Protein AF-A0AA36FQ48-F1 (afdb_monomer_lite)

InterPro domains:
  IPR000742 EGF-like domain [PF00008] (4-35)
  IPR000742 EGF-like domain [PS00022] (26-37)
  IPR000742 EGF-like domain [PS01186] (26-37)
  IPR000742 EGF-like domain [PS50026] (1-38)
  IPR000742 EGF-like domain [SM00181] (3-38)

Structure (mmCIF, N/CA/C/O backbone):
data_AF-A0AA36FQ48-F1
#
_entry.id   AF-A0AA36FQ48-F1
#
loop_
_atom_site.group_PDB
_atom_site.id
_atom_site.type_symbol
_atom_site.label_atom_id
_atom_site.label_alt_id
_atom_site.label_comp_id
_atom_site.label_asym_id
_atom_site.label_entity_id
_atom_site.label_seq_id
_atom_site.pdbx_PDB_ins_code
_atom_site.Cartn_x
_atom_site.Cartn_y
_atom_site.Cartn_z
_atom_site.occupancy
_atom_site.B_iso_or_equiv
_atom_site.auth_seq_id
_atom_site.auth_comp_id
_atom_site.auth_asym_id
_atom_site.auth_atom_id
_atom_site.pdbx_PDB_model_num
ATOM 1 N N . MET A 1 1 ? 22.011 1.340 -26.556 1.00 50.28 1 MET A N 1
ATOM 2 C CA . MET A 1 1 ? 20.603 0.898 -26.658 1.00 50.28 1 MET A CA 1
ATOM 3 C C . MET A 1 1 ? 20.490 -0.596 -26.313 1.00 50.28 1 MET A C 1
ATOM 5 O O . MET A 1 1 ? 19.974 -1.367 -27.104 1.00 50.28 1 MET A O 1
ATOM 9 N N . GLU A 1 2 ? 21.010 -1.032 -25.161 1.00 58.72 2 GLU A N 1
ATOM 10 C CA . GLU A 1 2 ? 20.948 -2.447 -24.724 1.00 58.72 2 GLU A CA 1
ATOM 11 C C . GLU A 1 2 ? 20.114 -2.615 -23.437 1.00 58.72 2 GLU A C 1
ATOM 13 O O . GLU A 1 2 ? 19.694 -3.726 -23.137 1.00 58.72 2 GLU A O 1
ATOM 18 N N . LEU A 1 3 ? 19.797 -1.524 -22.715 1.00 64.25 3 LEU A N 1
ATOM 19 C CA . LEU A 1 3 ? 19.108 -1.591 -21.417 1.00 64.25 3 LEU A CA 1
ATOM 20 C C . LEU A 1 3 ? 17.711 -2.231 -21.486 1.00 64.25 3 LEU A C 1
ATOM 22 O O . LEU A 1 3 ? 17.387 -3.014 -20.611 1.00 64.25 3 LEU A O 1
ATOM 26 N N . CYS A 1 4 ? 16.906 -1.958 -22.521 1.00 74.31 4 CYS A N 1
ATOM 27 C CA . CYS A 1 4 ? 15.599 -2.616 -22.694 1.00 74.31 4 CYS A CA 1
ATOM 28 C C . CYS A 1 4 ? 15.656 -3.902 -23.535 1.00 74.31 4 CYS A C 1
ATOM 30 O O . CYS A 1 4 ? 14.629 -4.541 -23.752 1.00 74.31 4 CYS A O 1
ATOM 32 N N . LYS A 1 5 ? 16.834 -4.285 -24.045 1.00 67.88 5 LYS A N 1
ATOM 33 C CA . LYS A 1 5 ? 17.005 -5.529 -24.814 1.00 67.88 5 LYS A CA 1
ATOM 34 C C . LYS A 1 5 ? 17.029 -6.745 -23.886 1.00 67.88 5 LYS A C 1
ATOM 36 O O . LYS A 1 5 ? 16.565 -7.818 -24.259 1.00 67.88 5 LYS A O 1
ATOM 41 N N . VAL A 1 6 ? 17.521 -6.543 -22.663 1.00 70.19 6 VAL A N 1
ATOM 42 C CA . VAL A 1 6 ? 17.319 -7.429 -21.517 1.00 70.19 6 VAL A CA 1
ATOM 43 C C . VAL A 1 6 ? 16.182 -6.809 -20.711 1.00 70.19 6 VAL A C 1
ATOM 45 O O . VAL A 1 6 ? 16.391 -5.823 -20.020 1.00 70.19 6 VAL A O 1
ATOM 48 N N . ASN A 1 7 ? 14.950 -7.290 -20.873 1.00 66.62 7 ASN A N 1
ATOM 49 C CA . ASN A 1 7 ? 13.801 -6.704 -20.181 1.00 66.62 7 ASN A CA 1
ATOM 50 C C . ASN A 1 7 ? 13.894 -6.947 -18.661 1.00 66.62 7 ASN A C 1
ATOM 52 O O . ASN A 1 7 ? 13.419 -7.971 -18.176 1.00 66.62 7 ASN A O 1
ATOM 56 N N . SER A 1 8 ? 14.510 -6.019 -17.927 1.00 81.75 8 SER A N 1
ATOM 57 C CA . SER A 1 8 ? 14.694 -6.110 -16.470 1.00 81.75 8 SER A CA 1
ATOM 58 C C . SER A 1 8 ? 13.449 -5.734 -15.664 1.00 81.75 8 SER A C 1
ATOM 60 O O . SER A 1 8 ? 13.439 -5.927 -14.456 1.00 81.75 8 SER A O 1
ATOM 62 N N . CYS A 1 9 ? 12.401 -5.198 -16.296 1.00 89.50 9 CYS A N 1
ATOM 63 C CA . CYS A 1 9 ? 11.175 -4.835 -15.592 1.00 89.50 9 CYS A CA 1
ATOM 64 C C . CYS A 1 9 ? 10.379 -6.095 -15.201 1.00 89.50 9 CYS A C 1
ATOM 66 O O . CYS A 1 9 ? 10.029 -6.921 -16.050 1.00 89.50 9 CYS A O 1
ATOM 68 N N . HIS A 1 10 ? 10.060 -6.221 -13.918 1.00 90.50 10 HIS A N 1
ATOM 69 C CA . HIS A 1 10 ? 9.272 -7.298 -13.332 1.00 90.50 10 HIS A CA 1
ATOM 70 C C . HIS A 1 10 ? 7.764 -7.013 -13.388 1.00 90.50 10 HIS A C 1
ATOM 72 O O . HIS A 1 10 ? 7.316 -5.936 -13.777 1.00 90.50 10 HIS A O 1
ATOM 78 N N . ASN A 1 11 ? 6.963 -8.025 -13.032 1.00 90.12 11 ASN A N 1
ATOM 79 C CA . ASN A 1 11 ? 5.514 -7.912 -12.819 1.00 90.12 11 ASN A CA 1
ATOM 80 C C . ASN A 1 11 ? 4.716 -7.307 -13.993 1.00 90.12 11 ASN A C 1
ATOM 82 O O . ASN A 1 11 ? 3.645 -6.737 -13.805 1.00 90.12 11 ASN A O 1
ATOM 86 N N . GLY A 1 12 ? 5.219 -7.465 -15.222 1.00 88.25 12 GLY A N 1
ATOM 87 C CA . GLY A 1 12 ? 4.583 -6.932 -16.429 1.00 88.25 12 GLY A CA 1
ATOM 88 C C . GLY A 1 12 ? 4.863 -5.449 -16.693 1.00 88.25 12 GLY A C 1
ATOM 89 O O . GLY A 1 12 ? 4.141 -4.840 -17.479 1.00 88.25 12 GLY A O 1
ATOM 90 N N . GLY A 1 13 ? 5.885 -4.868 -16.055 1.00 89.75 13 GLY A N 1
ATOM 91 C CA . GLY A 1 13 ? 6.359 -3.516 -16.344 1.00 89.75 13 GLY A CA 1
ATOM 92 C C . GLY A 1 13 ? 6.906 -3.361 -17.766 1.00 89.75 13 GLY A C 1
ATOM 93 O O . GLY A 1 13 ? 7.433 -4.305 -18.360 1.00 89.75 13 GLY A O 1
ATOM 94 N N . VAL A 1 14 ? 6.778 -2.152 -18.317 1.00 89.75 14 VAL A N 1
ATOM 95 C CA . VAL A 1 14 ? 7.211 -1.820 -19.685 1.00 89.75 14 VAL A CA 1
ATOM 96 C C . VAL A 1 14 ? 8.499 -1.007 -19.637 1.00 89.75 14 VAL A C 1
ATOM 98 O O . VAL A 1 14 ? 8.515 0.089 -19.082 1.00 89.75 14 VAL A O 1
ATOM 101 N N . CYS A 1 15 ? 9.570 -1.517 -20.246 1.00 88.38 15 CYS A N 1
ATOM 102 C CA . CYS A 1 15 ? 10.837 -0.794 -20.346 1.00 88.38 15 CYS A CA 1
ATOM 103 C C . CYS A 1 15 ? 10.777 0.297 -21.426 1.00 88.38 15 CYS A C 1
ATOM 105 O O . CYS A 1 15 ? 10.446 0.017 -22.581 1.00 88.38 15 CYS A O 1
ATOM 107 N N . VAL A 1 16 ? 11.149 1.528 -21.068 1.00 86.81 16 VAL A N 1
ATOM 108 C CA . VAL A 1 16 ? 11.259 2.674 -21.984 1.00 86.81 16 VAL A CA 1
ATOM 109 C C . VAL A 1 16 ? 12.667 3.255 -21.939 1.00 86.81 16 VAL A C 1
ATOM 111 O O . VAL A 1 16 ? 13.172 3.626 -20.882 1.00 86.81 16 VAL A O 1
ATOM 114 N N . SER A 1 17 ? 13.305 3.359 -23.106 1.00 80.06 17 SER A N 1
ATOM 115 C CA . SER A 1 17 ? 14.613 3.999 -23.265 1.00 80.06 17 SER A CA 1
ATOM 116 C C . SER A 1 17 ? 14.460 5.502 -23.504 1.00 80.06 17 SER A C 1
ATOM 118 O O . SER A 1 17 ? 13.830 5.906 -24.484 1.00 80.06 17 SER A O 1
ATOM 120 N N . MET A 1 18 ? 15.080 6.325 -22.662 1.00 71.38 18 MET A N 1
ATOM 121 C CA . MET A 1 18 ? 15.150 7.778 -22.821 1.00 71.38 18 MET A CA 1
ATOM 122 C C . MET A 1 18 ? 16.419 8.134 -23.610 1.00 71.38 18 MET A C 1
ATOM 124 O O . MET A 1 18 ? 17.545 7.949 -23.147 1.00 71.38 18 MET A O 1
ATOM 128 N N . ALA A 1 19 ? 16.243 8.607 -24.844 1.00 64.81 19 ALA A N 1
ATOM 129 C CA . ALA A 1 19 ? 17.324 9.170 -25.655 1.0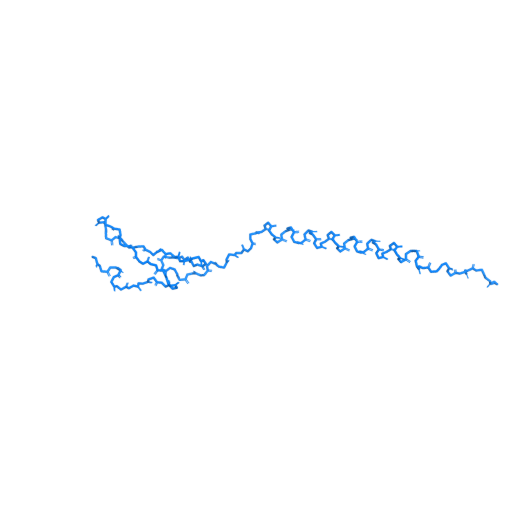0 64.81 19 ALA A CA 1
ATOM 130 C C . ALA A 1 19 ? 17.493 10.672 -25.337 1.00 64.81 19 ALA A C 1
ATOM 132 O O . ALA A 1 19 ? 16.478 11.323 -25.081 1.00 64.81 19 ALA A O 1
ATOM 133 N N . PRO A 1 20 ? 18.715 11.248 -25.381 1.00 58.12 20 PRO A N 1
ATOM 134 C CA . PRO A 1 20 ? 19.973 10.691 -25.894 1.00 58.12 20 PRO A CA 1
ATOM 135 C C . PRO A 1 20 ? 20.924 10.130 -24.819 1.00 58.12 20 PRO A C 1
ATOM 137 O O . PRO A 1 20 ? 21.925 9.510 -25.172 1.00 58.12 20 PRO A 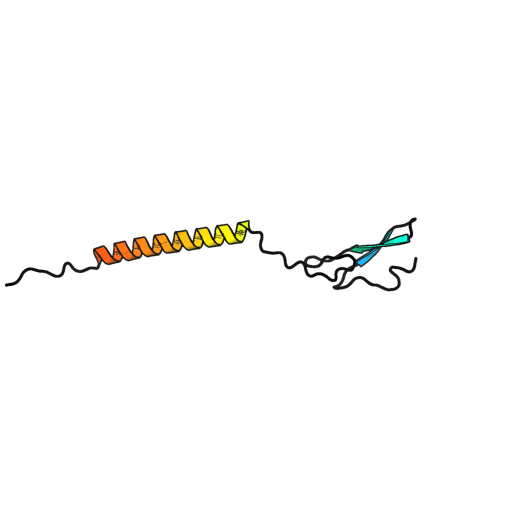O 1
ATOM 140 N N . ASP A 1 21 ? 20.602 10.287 -23.534 1.00 63.19 21 ASP A N 1
ATOM 141 C CA . ASP A 1 21 ? 21.524 10.020 -22.415 1.00 63.19 21 ASP A CA 1
ATOM 142 C C . ASP A 1 21 ? 21.675 8.527 -22.063 1.00 63.19 21 ASP A C 1
ATOM 144 O O . ASP A 1 21 ? 22.456 8.153 -21.192 1.00 63.19 21 ASP A O 1
ATOM 148 N N . GLY A 1 22 ? 20.946 7.646 -22.756 1.00 63.47 22 GLY A N 1
ATOM 149 C CA . GLY A 1 22 ? 21.084 6.194 -22.618 1.00 63.47 22 GLY A CA 1
ATOM 150 C C . GLY A 1 22 ? 20.431 5.611 -21.365 1.00 63.47 22 GLY A C 1
ATOM 151 O O . GLY A 1 22 ? 20.624 4.427 -21.087 1.00 63.47 22 GLY A O 1
ATOM 152 N N . ASN A 1 23 ? 19.645 6.409 -20.642 1.00 68.44 23 ASN A N 1
ATOM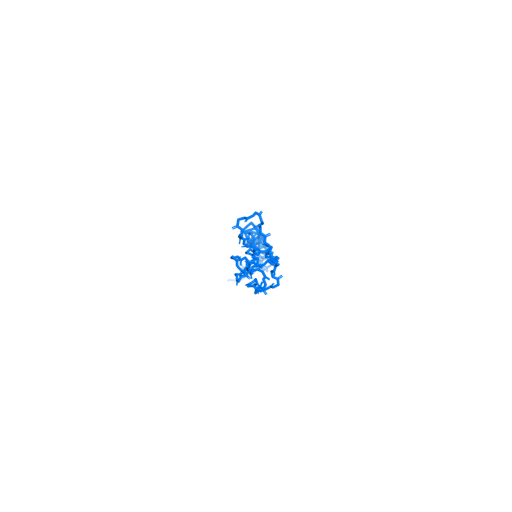 153 C CA . ASN A 1 23 ? 18.927 5.955 -19.460 1.00 68.44 23 ASN A CA 1
ATOM 154 C C . ASN A 1 23 ? 17.692 5.129 -19.859 1.00 68.44 23 ASN A C 1
ATOM 156 O O . ASN A 1 23 ? 17.059 5.396 -20.885 1.00 68.44 23 ASN A O 1
ATOM 160 N N . ALA A 1 24 ? 17.339 4.122 -19.062 1.00 77.62 24 ALA A N 1
ATOM 161 C CA . ALA A 1 24 ? 16.100 3.365 -19.229 1.00 77.62 24 ALA A CA 1
ATOM 162 C C . ALA A 1 24 ? 15.301 3.376 -17.929 1.00 77.62 24 ALA A C 1
ATOM 164 O O . ALA A 1 24 ? 15.874 3.375 -16.843 1.00 77.62 24 ALA A O 1
ATOM 165 N N . THR A 1 25 ? 13.980 3.387 -18.057 1.00 85.75 25 THR A N 1
ATOM 166 C CA . THR A 1 25 ? 13.051 3.413 -16.925 1.00 85.75 25 THR A CA 1
ATOM 167 C C . THR A 1 25 ? 11.959 2.373 -17.144 1.00 85.75 25 THR A C 1
ATOM 169 O O . THR A 1 25 ? 11.581 2.099 -18.286 1.00 85.75 25 THR A O 1
ATOM 172 N N . CYS A 1 26 ? 11.451 1.787 -16.062 1.00 89.75 26 CYS A N 1
ATOM 173 C CA . CYS A 1 26 ? 10.315 0.874 -16.100 1.00 89.75 26 CYS A CA 1
ATOM 174 C C . CYS A 1 26 ? 9.010 1.623 -15.800 1.00 89.75 26 CYS A C 1
ATOM 176 O O . CYS A 1 26 ? 8.908 2.361 -14.825 1.00 89.75 26 CYS A O 1
ATOM 178 N N . ILE A 1 27 ? 7.992 1.426 -16.639 1.00 90.88 27 ILE A N 1
ATOM 179 C CA . ILE A 1 27 ? 6.618 1.852 -16.356 1.00 90.88 27 ILE A CA 1
ATOM 180 C C . ILE A 1 27 ? 5.913 0.701 -15.642 1.00 90.88 27 ILE A C 1
ATOM 182 O O . ILE A 1 27 ? 5.669 -0.343 -16.254 1.00 90.88 27 ILE A O 1
ATOM 186 N N . CYS A 1 28 ? 5.572 0.900 -14.369 1.00 92.06 28 CYS A N 1
ATOM 187 C CA . CYS A 1 28 ? 4.973 -0.137 -13.536 1.00 92.06 28 CYS A CA 1
ATOM 188 C C . CYS A 1 28 ? 3.437 -0.172 -13.621 1.00 92.06 28 CYS A C 1
ATOM 190 O O . CYS A 1 28 ? 2.788 0.879 -13.666 1.00 92.06 28 CYS A O 1
ATOM 192 N N . PRO A 1 29 ? 2.826 -1.373 -13.642 1.00 91.19 29 PRO A N 1
ATOM 193 C CA . PRO A 1 29 ? 1.378 -1.522 -13.583 1.00 91.19 29 PRO A CA 1
ATOM 194 C C . PRO A 1 29 ? 0.827 -1.198 -12.187 1.00 91.19 29 PRO A C 1
ATOM 196 O O . PRO A 1 29 ? 1.542 -1.200 -11.188 1.00 91.19 29 PRO A O 1
ATOM 199 N N . ASN A 1 30 ? -0.485 -0.945 -12.108 1.00 88.31 30 ASN A N 1
ATOM 200 C CA . ASN A 1 30 ? -1.152 -0.651 -10.838 1.00 88.31 30 ASN A CA 1
ATOM 201 C C . ASN A 1 30 ? -0.887 -1.747 -9.797 1.00 88.31 30 ASN A C 1
ATOM 203 O O . ASN A 1 30 ? -1.177 -2.918 -10.038 1.00 88.31 30 ASN A O 1
ATOM 207 N N . GLY A 1 31 ? -0.429 -1.334 -8.615 1.00 87.19 31 GLY A N 1
ATOM 208 C CA . GLY A 1 31 ? -0.110 -2.245 -7.517 1.00 87.19 31 GLY A CA 1
ATOM 209 C C . GLY A 1 31 ? 1.345 -2.704 -7.492 1.00 87.19 31 GLY A C 1
ATOM 210 O O . GLY A 1 31 ? 1.685 -3.489 -6.615 1.00 87.19 31 GLY A O 1
ATOM 211 N N . PHE A 1 32 ? 2.192 -2.200 -8.393 1.00 91.56 32 PHE A N 1
ATOM 212 C CA . PHE A 1 32 ? 3.630 -2.438 -8.384 1.00 91.56 32 PHE A CA 1
ATOM 213 C C . PHE A 1 32 ? 4.410 -1.126 -8.448 1.00 91.56 32 PHE A C 1
ATOM 215 O O . PHE A 1 32 ? 3.934 -0.152 -9.032 1.00 91.56 32 PHE A O 1
ATOM 222 N N . ASP A 1 33 ? 5.582 -1.113 -7.831 1.00 88.56 33 ASP A N 1
ATOM 223 C CA . ASP A 1 33 ? 6.470 0.045 -7.714 1.00 88.56 33 ASP A CA 1
ATOM 224 C C . ASP A 1 33 ? 7.940 -0.420 -7.664 1.00 88.56 33 ASP A C 1
ATOM 226 O O . ASP A 1 33 ? 8.214 -1.624 -7.712 1.00 88.56 33 ASP A O 1
ATOM 230 N N . GLY A 1 34 ? 8.876 0.521 -7.583 1.00 87.69 34 GLY A N 1
ATOM 231 C CA . GLY A 1 34 ? 10.319 0.266 -7.608 1.00 87.69 34 GLY A CA 1
ATOM 232 C C . GLY A 1 34 ? 10.938 0.475 -8.991 1.00 87.69 34 GLY A C 1
ATOM 233 O O . GLY A 1 34 ? 10.237 0.543 -10.005 1.00 87.69 34 GLY A O 1
ATOM 234 N N . 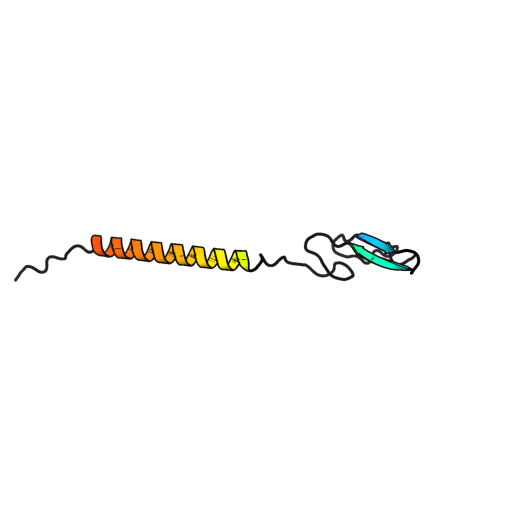ASP A 1 35 ? 12.269 0.571 -9.040 1.00 87.75 35 ASP A N 1
ATOM 235 C CA . ASP A 1 35 ? 13.020 0.889 -10.266 1.00 87.75 35 ASP A CA 1
ATOM 236 C C . ASP A 1 35 ? 12.789 -0.144 -11.383 1.00 87.75 35 ASP A C 1
ATOM 238 O O . ASP A 1 35 ? 12.830 0.190 -12.572 1.00 87.75 35 ASP A O 1
ATOM 242 N N . PHE A 1 36 ? 12.493 -1.389 -10.999 1.00 89.75 36 PHE A N 1
ATOM 243 C CA . PHE A 1 36 ? 12.194 -2.499 -11.893 1.00 89.75 36 PHE A CA 1
ATOM 244 C C . PHE A 1 36 ? 10.806 -3.099 -11.650 1.00 89.75 36 PHE A C 1
ATOM 246 O O . PHE A 1 36 ? 10.540 -4.208 -12.111 1.00 89.75 36 PHE A O 1
ATOM 253 N N . CYS A 1 37 ? 9.892 -2.382 -10.993 1.00 92.00 37 CYS A N 1
ATOM 254 C CA . CYS A 1 37 ? 8.551 -2.869 -10.657 1.00 92.00 37 CYS A CA 1
ATOM 255 C C . CYS A 1 37 ? 8.550 -4.142 -9.790 1.00 92.00 37 CYS A C 1
ATOM 257 O O . CYS A 1 37 ? 7.671 -4.995 -9.934 1.00 92.00 37 CYS A O 1
ATOM 259 N N . GLU A 1 38 ? 9.559 -4.320 -8.941 1.00 91.38 38 GLU A N 1
ATOM 260 C CA . GLU A 1 38 ? 9.737 -5.469 -8.053 1.00 91.38 38 GLU A CA 1
ATOM 261 C C . GLU A 1 38 ? 8.920 -5.370 -6.757 1.00 91.38 38 GLU A C 1
ATOM 263 O O . GLU A 1 38 ? 8.618 -6.395 -6.138 1.00 91.38 38 GLU A O 1
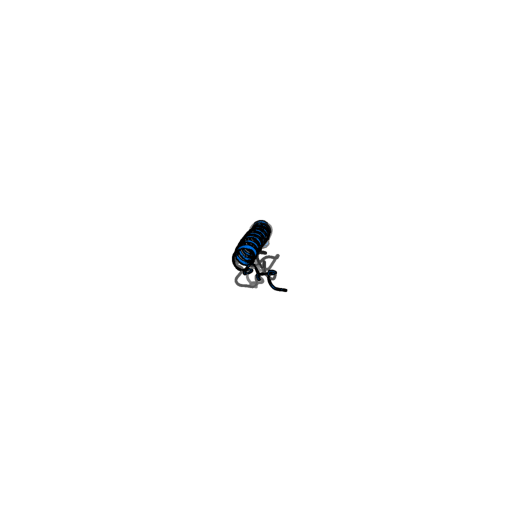ATOM 268 N N . GLU A 1 39 ? 8.528 -4.160 -6.358 1.00 91.00 39 GLU A N 1
ATOM 269 C CA . GLU A 1 39 ? 7.772 -3.914 -5.135 1.00 91.00 39 GLU A CA 1
ATOM 270 C C . GLU A 1 39 ? 6.272 -4.029 -5.398 1.00 91.00 39 GLU A C 1
ATOM 272 O O . GLU A 1 39 ? 5.769 -3.571 -6.419 1.00 91.00 39 GLU A O 1
ATOM 277 N N . VAL A 1 40 ? 5.521 -4.617 -4.464 1.00 87.62 40 VAL A N 1
ATOM 278 C CA . VAL A 1 40 ? 4.054 -4.677 -4.538 1.00 87.62 40 VAL A CA 1
ATOM 279 C C . VAL A 1 40 ? 3.482 -3.536 -3.708 1.00 87.62 40 VAL A C 1
ATOM 281 O O . VAL A 1 40 ? 3.424 -3.623 -2.477 1.00 87.62 40 VAL A O 1
ATOM 284 N N . TYR A 1 41 ? 2.995 -2.486 -4.370 1.00 79.69 41 TYR A N 1
ATOM 285 C CA . TYR A 1 41 ? 2.190 -1.455 -3.726 1.00 79.69 41 TYR A CA 1
ATOM 286 C C . TYR A 1 41 ? 0.814 -2.033 -3.383 1.00 79.69 41 TYR A C 1
ATOM 288 O O . TYR A 1 41 ? -0.190 -1.840 -4.076 1.00 79.69 41 TYR A O 1
ATOM 296 N N . SER A 1 42 ? 0.762 -2.763 -2.272 1.00 70.69 42 SER A N 1
ATOM 297 C CA . SER A 1 42 ? -0.488 -3.114 -1.614 1.00 70.69 42 SER A CA 1
ATOM 298 C C . SER A 1 42 ? -1.104 -1.807 -1.150 1.00 70.69 42 SER A C 1
ATOM 300 O O . SER A 1 42 ? -0.750 -1.345 -0.072 1.00 70.69 42 SER A O 1
ATOM 302 N N . ARG A 1 43 ? -1.957 -1.176 -1.974 1.00 66.12 43 ARG A N 1
ATOM 303 C CA . ARG A 1 43 ? -2.658 0.067 -1.621 1.00 66.12 43 ARG A CA 1
ATOM 304 C C . ARG A 1 43 ? -3.247 -0.119 -0.223 1.00 66.12 43 ARG A C 1
ATOM 306 O O . ARG A 1 43 ? -4.249 -0.832 -0.107 1.00 66.12 43 ARG A O 1
ATOM 313 N N . PRO A 1 44 ? -2.671 0.483 0.836 1.00 62.97 44 PRO A N 1
ATOM 314 C CA . PRO A 1 44 ? -3.344 0.463 2.111 1.00 62.97 44 PRO A CA 1
ATOM 315 C C . PRO A 1 44 ? -4.614 1.259 1.856 1.00 62.97 44 PRO A C 1
ATOM 317 O O . PRO A 1 44 ? -4.553 2.385 1.357 1.00 62.97 44 PRO A O 1
ATOM 320 N N . VAL A 1 45 ? -5.771 0.638 2.081 1.00 62.50 45 VAL A N 1
ATOM 321 C CA . VAL A 1 45 ? -7.065 1.318 2.025 1.00 62.50 45 VAL A CA 1
ATOM 322 C C . VAL A 1 45 ? -6.894 2.590 2.849 1.00 62.50 45 VAL A C 1
ATOM 324 O O . VAL A 1 45 ? -6.684 2.500 4.059 1.00 62.50 45 VAL A O 1
ATOM 327 N N . GLY A 1 46 ? -6.825 3.745 2.173 1.00 62.38 46 GLY A N 1
ATOM 328 C CA . GLY A 1 46 ? -6.300 4.974 2.765 1.00 62.38 46 GLY A CA 1
ATOM 329 C C . GLY A 1 46 ? -6.972 5.231 4.107 1.00 62.38 46 GLY A C 1
ATOM 330 O O . GLY A 1 46 ? -8.185 5.060 4.212 1.00 62.38 46 GLY A O 1
ATOM 331 N N . HIS A 1 47 ? -6.189 5.599 5.125 1.00 58.00 47 HIS A N 1
ATOM 332 C CA . HIS A 1 47 ? -6.569 5.698 6.546 1.00 58.00 47 HIS A CA 1
ATOM 333 C C . HIS A 1 47 ? -7.941 6.344 6.847 1.00 58.00 47 HIS A C 1
ATOM 335 O O . HIS A 1 47 ? -8.531 6.084 7.894 1.00 58.00 47 HIS A O 1
ATOM 341 N N . ILE A 1 48 ? -8.481 7.135 5.920 1.00 67.44 48 ILE A N 1
ATOM 342 C CA . ILE A 1 48 ? -9.820 7.731 5.955 1.00 67.44 48 ILE A CA 1
ATOM 343 C C . ILE A 1 48 ? -10.927 6.657 5.944 1.00 67.44 48 ILE A C 1
ATOM 345 O O . ILE A 1 48 ? -11.887 6.760 6.702 1.00 67.44 48 ILE A O 1
ATOM 349 N N . GLY A 1 49 ? -10.785 5.595 5.145 1.00 70.06 49 GLY A N 1
ATOM 350 C CA . GLY A 1 49 ? -11.765 4.506 5.073 1.00 70.06 49 GLY A CA 1
ATOM 351 C C . GLY A 1 49 ? -11.818 3.691 6.364 1.00 70.06 49 GLY A C 1
ATOM 352 O O . GLY A 1 49 ? -12.897 3.440 6.892 1.00 70.06 49 GLY A O 1
ATOM 353 N N . GLY A 1 50 ? -10.655 3.348 6.922 1.00 77.81 50 GLY A N 1
ATOM 354 C CA . GLY A 1 50 ? -10.570 2.604 8.180 1.00 77.81 50 GLY A CA 1
ATOM 355 C C . GLY A 1 50 ? -11.158 3.375 9.362 1.00 77.81 50 GLY A C 1
ATOM 356 O O . GLY A 1 50 ? -11.952 2.824 10.120 1.00 77.81 50 GLY A O 1
ATOM 357 N N . LEU A 1 51 ? -10.834 4.666 9.490 1.00 84.69 51 LEU A N 1
ATOM 358 C CA . LEU A 1 51 ? -11.333 5.492 10.591 1.00 84.69 51 LEU A CA 1
ATOM 359 C C . LEU A 1 51 ? -12.851 5.701 10.499 1.00 84.69 51 LEU A C 1
ATOM 361 O O . LEU A 1 51 ? -13.542 5.558 11.505 1.00 84.69 51 LEU A O 1
ATOM 365 N N . LEU A 1 52 ? -13.390 5.945 9.299 1.00 86.19 52 LEU A N 1
ATOM 366 C CA . LEU A 1 52 ? -14.838 6.038 9.093 1.00 86.19 52 LEU A CA 1
ATOM 367 C C . LEU A 1 52 ? -15.554 4.715 9.396 1.00 86.19 52 LEU A C 1
ATOM 369 O O . LEU A 1 52 ? -16.586 4.733 10.061 1.00 86.19 52 LEU A O 1
ATOM 373 N N . ILE A 1 53 ? -15.002 3.570 8.979 1.00 85.62 53 ILE A N 1
ATOM 374 C CA . ILE A 1 53 ? -15.574 2.245 9.275 1.00 85.62 53 ILE A CA 1
ATOM 375 C C . ILE A 1 53 ? -15.598 1.985 10.786 1.00 85.62 53 ILE A C 1
ATOM 377 O O . ILE A 1 53 ? -16.620 1.548 11.314 1.00 85.62 53 ILE A O 1
ATOM 381 N N . VAL A 1 54 ? -14.507 2.288 11.494 1.00 88.94 54 VAL A N 1
ATOM 382 C CA . VAL A 1 54 ? -14.426 2.115 12.953 1.00 88.94 54 VAL A CA 1
ATOM 383 C C . VAL A 1 54 ? -15.426 3.026 13.664 1.00 88.94 54 VAL A C 1
ATOM 385 O O . VAL A 1 54 ? -16.157 2.560 14.535 1.00 88.94 54 VAL A O 1
ATOM 388 N N . VAL A 1 55 ? -15.518 4.300 13.268 1.00 92.38 55 VAL A N 1
ATOM 389 C C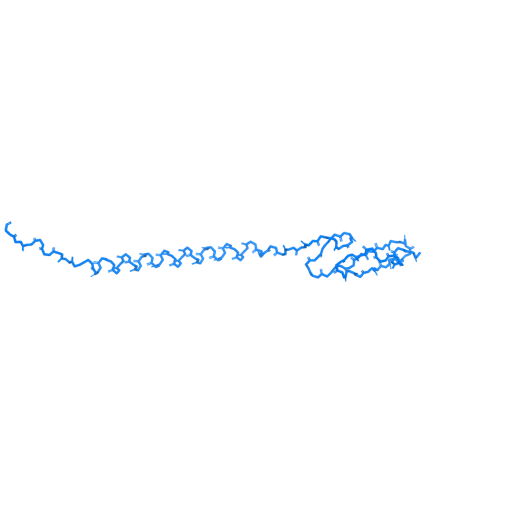A . VAL A 1 55 ? -16.489 5.244 13.842 1.00 92.38 55 VAL A CA 1
ATOM 390 C C . VAL A 1 55 ? -17.921 4.765 13.600 1.00 92.38 55 VAL A C 1
ATOM 392 O O . VAL A 1 55 ? -18.710 4.724 14.542 1.00 92.38 55 VAL A O 1
ATOM 395 N N . LEU A 1 56 ? -18.257 4.334 12.380 1.00 92.88 56 LEU A N 1
ATOM 396 C CA . LEU A 1 56 ? -19.583 3.796 12.060 1.00 92.88 56 LEU A CA 1
ATOM 397 C C . LEU A 1 56 ? -19.907 2.550 12.894 1.00 92.88 56 LEU A C 1
ATOM 399 O O . LEU A 1 56 ? -21.002 2.458 13.447 1.00 92.88 56 LEU A O 1
ATOM 403 N N . PHE A 1 57 ? -18.957 1.625 13.043 1.00 93.25 57 PHE A N 1
ATOM 404 C CA . PHE A 1 57 ? -19.142 0.423 13.856 1.00 93.25 57 PHE A CA 1
ATOM 405 C C . PHE A 1 57 ? -19.381 0.760 15.335 1.00 93.25 57 PHE A C 1
ATOM 407 O O . PHE A 1 57 ? -20.305 0.224 15.947 1.00 93.25 57 PHE A O 1
ATOM 414 N N . VAL A 1 58 ? -18.602 1.689 15.900 1.00 95.88 58 VAL A N 1
ATOM 415 C CA . VAL A 1 58 ? -18.769 2.150 17.288 1.00 95.88 58 VAL A CA 1
ATOM 416 C C . VAL A 1 58 ? -20.129 2.823 17.480 1.00 95.88 58 VAL A C 1
ATOM 418 O O . VAL A 1 58 ? -20.821 2.516 18.449 1.00 95.88 58 VAL A O 1
ATOM 421 N N . LEU A 1 59 ? -20.554 3.686 16.552 1.00 96.12 59 LEU A N 1
ATOM 422 C CA . LEU A 1 59 ? -21.865 4.340 16.612 1.00 96.12 59 LEU A CA 1
ATOM 423 C C . LEU A 1 59 ? -23.009 3.318 16.576 1.00 96.12 59 LEU A C 1
ATOM 425 O O . LEU A 1 59 ? -23.906 3.380 17.416 1.00 96.12 59 LEU A O 1
ATOM 429 N N . VAL A 1 60 ? -22.957 2.340 15.665 1.00 96.56 60 VAL A N 1
ATOM 430 C CA . VAL A 1 60 ? -23.960 1.264 15.575 1.00 96.56 60 VAL A CA 1
ATOM 431 C C . VAL A 1 60 ? -23.980 0.421 16.849 1.00 96.56 60 VAL A C 1
ATOM 433 O O . VAL A 1 60 ? -25.058 0.147 17.374 1.00 96.56 60 VAL A O 1
ATOM 436 N N . ALA A 1 61 ? -22.816 0.047 17.384 1.00 96.38 61 ALA A N 1
ATOM 437 C CA . ALA A 1 61 ? -22.721 -0.728 18.617 1.00 96.38 61 ALA A CA 1
ATOM 438 C C . ALA A 1 61 ? -23.292 0.037 19.820 1.00 96.38 61 ALA A C 1
ATOM 440 O O . ALA A 1 61 ? -24.054 -0.531 20.599 1.00 96.38 61 ALA A O 1
ATOM 441 N N . VAL A 1 62 ? -22.987 1.332 19.957 1.00 96.75 62 VAL A N 1
ATOM 442 C CA . VAL A 1 62 ? -23.545 2.174 21.028 1.00 96.75 62 VAL A CA 1
ATOM 443 C C . VAL A 1 62 ? -25.060 2.284 20.889 1.00 96.75 62 VAL A C 1
ATOM 445 O O . VAL A 1 62 ? -25.761 2.065 21.874 1.00 96.75 62 VAL A O 1
ATOM 448 N N . LEU A 1 63 ? -25.585 2.551 19.688 1.00 95.62 63 LEU A N 1
ATOM 449 C CA . LEU A 1 63 ? -27.031 2.594 19.447 1.00 95.62 63 LEU A CA 1
ATOM 450 C C . LEU A 1 63 ? -27.691 1.252 19.771 1.00 95.62 63 LEU A C 1
ATOM 452 O O . LEU A 1 63 ? -28.684 1.224 20.493 1.00 95.62 63 LEU A O 1
ATOM 456 N N . ALA A 1 64 ? -27.112 0.141 19.316 1.00 95.94 64 ALA A N 1
ATOM 457 C CA . ALA A 1 64 ? -27.602 -1.198 19.618 1.00 95.94 64 ALA A CA 1
ATOM 458 C C . ALA A 1 64 ? -27.599 -1.472 21.126 1.00 95.94 64 ALA A C 1
ATOM 460 O O . ALA A 1 64 ? -28.585 -1.979 21.648 1.00 95.94 64 ALA A O 1
ATOM 461 N N . VAL A 1 65 ? -26.543 -1.085 21.849 1.00 95.19 65 VAL A N 1
ATOM 462 C CA . VAL A 1 65 ? -26.461 -1.223 23.310 1.00 95.19 65 VAL A CA 1
ATOM 463 C C . VAL A 1 65 ? -27.488 -0.338 24.009 1.00 95.19 65 VAL A C 1
ATOM 465 O O . VAL A 1 65 ? -28.116 -0.796 24.959 1.00 95.19 65 VAL A O 1
ATOM 468 N N . MET A 1 66 ? -27.687 0.905 23.569 1.00 94.25 66 MET A N 1
ATOM 469 C CA . MET A 1 66 ? -28.683 1.806 24.156 1.00 94.25 66 MET A CA 1
ATOM 470 C C . MET A 1 66 ? -30.100 1.290 23.917 1.00 94.25 66 MET A C 1
ATOM 472 O O . MET A 1 66 ? -30.871 1.201 24.866 1.00 94.25 66 MET A O 1
ATOM 476 N N . LEU A 1 67 ? -30.419 0.857 22.696 1.00 92.19 67 LEU A N 1
ATOM 477 C CA . LEU A 1 67 ? -31.705 0.245 22.358 1.00 92.19 67 LEU A CA 1
ATOM 478 C C . LEU A 1 67 ? -31.911 -1.074 23.098 1.00 92.19 67 LEU A C 1
ATOM 480 O O . LEU A 1 67 ? -32.996 -1.326 23.610 1.00 92.19 67 LEU A O 1
ATOM 484 N N . TYR A 1 68 ? -30.870 -1.899 23.205 1.00 91.69 68 TYR A N 1
ATOM 485 C CA . TYR A 1 68 ? -30.905 -3.136 23.974 1.00 91.69 68 TYR A CA 1
ATOM 486 C C . TYR A 1 68 ? -31.146 -2.854 25.457 1.00 91.69 68 TYR A C 1
ATOM 488 O O . TYR A 1 68 ? -32.001 -3.489 26.063 1.00 91.69 68 TYR A O 1
ATOM 496 N N . ARG A 1 69 ? -30.448 -1.877 26.048 1.00 91.12 69 ARG A N 1
ATOM 497 C CA . ARG A 1 69 ? -30.644 -1.454 27.443 1.00 91.12 69 ARG A CA 1
ATOM 498 C C . ARG A 1 69 ? -32.036 -0.880 27.664 1.00 91.12 69 ARG A C 1
ATOM 500 O O . ARG A 1 69 ? -32.644 -1.187 28.681 1.00 91.12 69 ARG A O 1
ATOM 507 N N . GLU A 1 70 ? -32.547 -0.095 26.726 1.00 82.31 70 GLU A N 1
ATOM 508 C CA . GLU A 1 70 ? -33.880 0.502 26.810 1.00 82.31 70 GLU A CA 1
ATOM 509 C C . GLU A 1 70 ? -34.980 -0.557 26.694 1.00 82.31 70 GLU A C 1
ATOM 511 O O . GLU A 1 70 ? -35.907 -0.602 27.505 1.00 82.31 70 GLU A O 1
ATOM 516 N N . ARG A 1 71 ? -34.815 -1.508 25.766 1.00 79.25 71 ARG A N 1
ATOM 517 C CA . ARG A 1 71 ? -35.637 -2.720 25.699 1.00 79.25 71 ARG A CA 1
ATOM 518 C C . ARG A 1 71 ? -35.524 -3.527 26.985 1.00 79.25 71 ARG A C 1
ATOM 520 O O . ARG A 1 71 ? -36.527 -3.995 27.493 1.00 79.25 71 ARG A O 1
ATOM 527 N N . ARG A 1 72 ? -34.339 -3.645 27.580 1.00 76.94 72 ARG A N 1
ATOM 528 C CA . ARG A 1 72 ? -34.158 -4.382 28.836 1.00 76.94 72 ARG A CA 1
ATOM 529 C C . ARG A 1 72 ? -34.830 -3.696 30.025 1.00 76.94 72 ARG A C 1
ATOM 531 O O . ARG A 1 72 ? -35.339 -4.409 30.871 1.00 76.94 72 ARG A O 1
ATOM 538 N N . LYS A 1 73 ? -34.881 -2.360 30.079 1.00 72.06 73 LYS A N 1
ATOM 539 C CA . LYS A 1 73 ? -35.636 -1.613 31.106 1.00 72.06 73 LYS A CA 1
ATOM 540 C C . LYS A 1 73 ? -37.152 -1.756 30.942 1.00 72.06 73 LYS A C 1
ATOM 542 O O . LYS A 1 73 ? -37.867 -1.810 31.933 1.00 72.06 73 LYS A O 1
ATOM 547 N N . THR A 1 74 ? -37.641 -1.826 29.702 1.00 64.50 74 THR A N 1
ATOM 548 C CA . THR A 1 74 ? -39.069 -2.054 29.403 1.00 64.50 74 THR A CA 1
ATOM 549 C C . THR A 1 74 ? -39.480 -3.525 29.526 1.00 64.50 74 THR A C 1
ATOM 551 O O . THR A 1 74 ? -40.637 -3.808 29.816 1.00 64.50 74 THR A O 1
ATOM 554 N N . HIS A 1 75 ? -38.541 -4.459 29.348 1.00 57.53 75 HIS A N 1
ATOM 555 C CA . HIS A 1 75 ? -38.744 -5.905 29.469 1.00 57.53 75 HIS A CA 1
ATOM 556 C C . HIS A 1 75 ? -38.237 -6.511 30.783 1.00 57.53 75 HIS A C 1
ATOM 558 O O . HIS A 1 75 ? -38.395 -7.714 30.960 1.00 57.53 75 HIS A O 1
ATOM 564 N N . THR A 1 76 ? -37.647 -5.752 31.714 1.00 58.91 76 THR A N 1
ATOM 565 C CA . THR A 1 76 ? -37.623 -6.175 33.118 1.00 58.91 76 THR A CA 1
ATOM 566 C C . THR A 1 76 ? -39.075 -6.159 33.572 1.00 58.91 76 THR A C 1
ATOM 568 O O . THR A 1 76 ? -39.615 -5.060 33.729 1.00 58.91 76 THR A O 1
ATOM 571 N N . PRO A 1 77 ? -39.745 -7.319 33.740 1.00 52.16 77 PRO A N 1
ATOM 572 C CA . PRO A 1 77 ? -41.015 -7.309 34.434 1.00 52.16 77 PRO A CA 1
ATOM 573 C C . PRO A 1 77 ? -40.728 -6.651 35.779 1.00 52.16 77 PRO A C 1
ATOM 575 O O . PRO A 1 77 ? -39.747 -6.999 36.444 1.00 52.16 77 PRO A O 1
ATOM 578 N N . VAL A 1 78 ? -41.535 -5.660 36.144 1.00 61.00 78 VAL A N 1
ATOM 579 C CA . VAL A 1 78 ? -41.674 -5.252 37.536 1.00 61.00 78 VAL A CA 1
ATOM 580 C C . VAL A 1 78 ? -42.037 -6.540 38.268 1.00 61.00 78 VAL A C 1
ATOM 582 O O . VAL A 1 78 ? -43.184 -6.974 38.235 1.00 61.00 78 VAL A O 1
ATOM 585 N N . ALA A 1 79 ? -41.032 -7.238 38.801 1.00 56.84 79 ALA A N 1
ATOM 586 C CA . ALA A 1 79 ? -41.254 -8.338 39.709 1.00 56.84 79 ALA A CA 1
ATOM 587 C C . ALA A 1 79 ? -41.970 -7.683 40.879 1.00 56.84 79 ALA A C 1
ATOM 589 O O . ALA A 1 79 ? -41.399 -6.842 41.572 1.00 56.84 79 ALA A O 1
ATOM 590 N N . THR A 1 80 ? -43.257 -7.982 40.986 1.00 55.84 80 THR A N 1
ATOM 591 C CA . THR A 1 80 ? -44.139 -7.607 42.077 1.00 55.84 80 THR A CA 1
ATOM 592 C C . THR A 1 80 ? -43.472 -8.008 43.387 1.00 55.84 80 THR A C 1
ATOM 594 O O . THR A 1 80 ? -43.602 -9.142 43.841 1.00 55.84 80 THR A O 1
ATOM 597 N N . ALA A 1 81 ? -42.724 -7.083 43.983 1.00 55.25 81 ALA A N 1
ATOM 598 C CA . ALA A 1 81 ? -42.322 -7.134 45.377 1.00 55.25 81 ALA A CA 1
ATOM 599 C C . ALA A 1 81 ? -43.476 -6.569 46.215 1.00 55.25 81 ALA A C 1
ATOM 601 O O . ALA A 1 81 ? -43.354 -5.545 46.875 1.00 55.25 81 ALA A O 1
ATOM 602 N N . GLU A 1 82 ? -44.619 -7.245 46.131 1.00 64.81 82 GLU A N 1
ATOM 603 C CA . GLU A 1 82 ? -45.739 -7.137 47.057 1.00 64.81 82 GLU A CA 1
ATOM 604 C C . GLU A 1 82 ? -46.203 -8.569 47.329 1.00 64.81 82 GLU A C 1
ATOM 606 O O . GLU A 1 82 ? -46.946 -9.135 46.533 1.00 64.81 82 GLU A O 1
ATOM 611 N N . ALA A 1 83 ? -45.707 -9.185 48.406 1.00 49.31 83 ALA A N 1
ATOM 612 C CA . ALA A 1 83 ? -46.471 -10.127 49.228 1.00 49.31 83 ALA A CA 1
ATOM 613 C C . ALA A 1 83 ? -45.631 -10.657 50.403 1.00 49.31 83 ALA A C 1
ATOM 615 O O . ALA A 1 83 ? -44.772 -11.519 50.220 1.00 49.31 83 ALA A O 1
ATOM 616 N N . ARG A 1 84 ? -46.064 -10.226 51.594 1.00 55.75 84 ARG A N 1
ATOM 617 C CA . ARG A 1 84 ? -45.924 -10.845 52.921 1.00 55.75 84 ARG A CA 1
ATOM 618 C C . ARG A 1 84 ? -44.729 -10.471 53.792 1.00 55.75 84 ARG A C 1
ATOM 620 O O . ARG A 1 84 ? -43.573 -10.709 53.398 1.00 55.75 84 ARG A O 1
#

pLDDT: mean 78.67, std 14.11, range [49.31, 96.75]

Foldseek 3Di:
DCPPVPPQAPPPWDWDADPDVRDIATHEDPQFDDRRSPRGNPPPPPVVVVVVVVVVVVVVVVVVVVVVVVVVVVPPPPPPPDDD

Sequence (84 aa):
MELCKVNSCHNGGVCVSMAPDGNATCICPNGFDGDFCEEVYSRPVGHIGGLLIVVLFVLVAVLAVMLYRERRKTHTPVATAEAR

Organism: NCBI:txid96644

Secondary structure (DSSP, 8-state):
--TTTS----TT-EEEEETTTTEEEEEPPTTEESTTS-EE------HHHHHHHHHHHHHHHHHHHHHHHHHHHHHS--------

Radius of gyration: 30.7 Å; chains: 1; bounding box: 68×22×80 Å